Protein AF-A0A845KT90-F1 (afdb_monomer)

Structure (mmCIF, N/CA/C/O backbone):
data_AF-A0A845KT90-F1
#
_entry.id   AF-A0A845KT90-F1
#
loop_
_atom_site.group_PDB
_atom_site.id
_atom_site.type_symbol
_atom_site.label_atom_id
_atom_site.label_alt_id
_atom_site.label_comp_id
_atom_site.label_asym_id
_atom_site.label_entity_id
_atom_site.label_seq_id
_atom_site.pdbx_PDB_ins_code
_atom_site.Cartn_x
_atom_site.Cartn_y
_atom_site.Cartn_z
_atom_site.occupancy
_atom_site.B_iso_or_equiv
_atom_site.auth_seq_id
_atom_site.auth_comp_id
_atom_site.auth_asym_id
_atom_site.auth_atom_id
_atom_site.pdbx_PDB_model_num
ATOM 1 N N . MET A 1 1 ? 8.807 -2.361 14.581 1.00 44.41 1 MET A N 1
ATOM 2 C CA . MET A 1 1 ? 7.860 -3.059 13.682 1.00 44.41 1 MET A CA 1
ATOM 3 C C . MET A 1 1 ? 8.059 -2.530 12.274 1.00 44.41 1 MET A C 1
ATOM 5 O O . MET A 1 1 ? 8.028 -1.321 12.091 1.00 44.41 1 MET A O 1
ATOM 9 N N . GLN A 1 2 ? 8.347 -3.405 11.313 1.00 56.50 2 GLN A N 1
ATOM 10 C CA . GLN A 1 2 ? 8.539 -3.036 9.909 1.00 56.50 2 GLN A CA 1
ATOM 11 C C . GLN A 1 2 ? 7.162 -2.834 9.257 1.00 56.50 2 GLN A C 1
ATOM 13 O O . GLN A 1 2 ? 6.269 -3.648 9.486 1.00 56.50 2 GLN A O 1
ATOM 18 N N . LEU A 1 3 ? 6.957 -1.750 8.497 1.00 62.75 3 LEU A N 1
ATOM 19 C CA . LEU A 1 3 ? 5.690 -1.537 7.789 1.00 62.75 3 LEU A CA 1
ATOM 20 C C . LEU A 1 3 ? 5.476 -2.664 6.770 1.00 62.75 3 LEU A C 1
ATOM 22 O O . LEU A 1 3 ? 6.286 -2.849 5.860 1.00 62.75 3 LEU A O 1
ATOM 26 N N . ASP A 1 4 ? 4.367 -3.388 6.901 1.00 75.75 4 ASP A N 1
ATOM 27 C CA . ASP A 1 4 ? 3.960 -4.400 5.928 1.00 75.75 4 ASP A CA 1
ATOM 28 C C . ASP A 1 4 ? 3.136 -3.749 4.809 1.00 75.75 4 ASP A C 1
ATOM 30 O O . ASP A 1 4 ? 1.907 -3.828 4.747 1.00 75.75 4 ASP A O 1
ATOM 34 N N . TYR A 1 5 ? 3.837 -3.023 3.939 1.00 77.94 5 TYR A N 1
ATOM 35 C CA . TYR A 1 5 ? 3.249 -2.286 2.820 1.00 77.94 5 TYR A CA 1
ATOM 36 C C . TYR A 1 5 ? 2.469 -3.192 1.868 1.00 77.94 5 TYR A C 1
ATOM 38 O O . TYR A 1 5 ? 1.416 -2.801 1.364 1.00 77.94 5 TYR A O 1
ATOM 46 N N . LYS A 1 6 ? 2.949 -4.424 1.655 1.00 80.44 6 LYS A N 1
ATOM 47 C CA . LYS A 1 6 ? 2.246 -5.420 0.844 1.00 80.44 6 LYS A CA 1
ATOM 48 C C . LYS A 1 6 ? 0.870 -5.728 1.430 1.00 80.44 6 LYS A C 1
ATOM 50 O O . LYS A 1 6 ? -0.103 -5.788 0.683 1.00 80.44 6 LYS A O 1
ATOM 55 N N . ASN A 1 7 ? 0.768 -5.852 2.751 1.00 85.00 7 ASN A N 1
ATOM 56 C CA . ASN A 1 7 ? -0.505 -6.083 3.428 1.00 85.00 7 ASN A CA 1
ATOM 57 C C . ASN A 1 7 ? -1.477 -4.900 3.273 1.00 85.00 7 ASN A C 1
ATOM 59 O O . ASN A 1 7 ? -2.657 -5.113 3.008 1.00 85.00 7 ASN A O 1
ATOM 63 N N . ILE A 1 8 ? -0.994 -3.653 3.349 1.00 89.19 8 ILE A N 1
ATOM 64 C CA . ILE A 1 8 ? -1.827 -2.459 3.098 1.00 89.19 8 ILE A CA 1
ATOM 65 C C . ILE A 1 8 ? -2.378 -2.464 1.661 1.00 89.19 8 ILE A C 1
ATOM 67 O O . ILE A 1 8 ? -3.576 -2.256 1.465 1.00 89.19 8 ILE A O 1
ATOM 71 N N . ILE A 1 9 ? -1.529 -2.746 0.665 1.00 89.12 9 ILE A N 1
ATOM 72 C CA . ILE A 1 9 ? -1.919 -2.792 -0.756 1.00 89.12 9 ILE A CA 1
ATOM 73 C C . ILE A 1 9 ? -2.944 -3.905 -1.004 1.00 89.12 9 ILE A C 1
ATOM 75 O O . ILE A 1 9 ? -3.979 -3.650 -1.614 1.00 89.12 9 ILE A O 1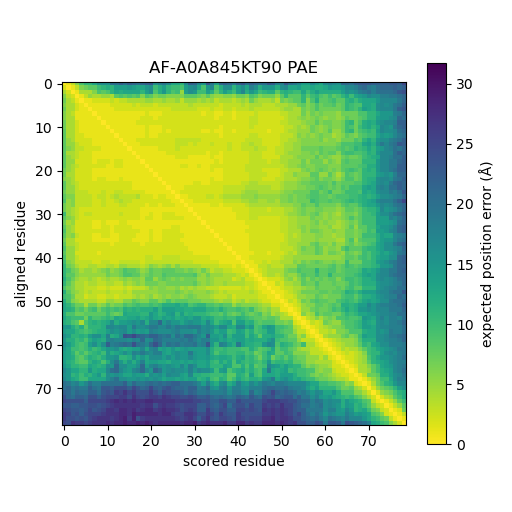
ATOM 79 N N . ILE A 1 10 ? -2.694 -5.124 -0.509 1.00 89.44 10 ILE A N 1
ATOM 80 C CA . ILE A 1 10 ? -3.612 -6.261 -0.682 1.00 89.44 10 ILE A CA 1
ATOM 81 C C . ILE A 1 10 ? -4.966 -5.961 -0.038 1.00 89.44 10 ILE A C 1
ATOM 83 O O . ILE A 1 10 ? -5.998 -6.141 -0.678 1.00 89.44 10 ILE A O 1
ATOM 87 N N . LYS A 1 11 ? -4.990 -5.457 1.201 1.00 92.50 11 LYS A N 1
ATOM 88 C CA . LYS A 1 11 ? -6.250 -5.116 1.874 1.00 92.50 11 LYS A CA 1
ATOM 89 C C . LYS A 1 11 ? -7.040 -4.055 1.110 1.00 92.50 11 LYS A C 1
ATOM 91 O O . LYS A 1 11 ? -8.257 -4.171 1.008 1.00 92.50 11 LYS A O 1
ATOM 96 N N . HIS A 1 12 ? -6.370 -3.050 0.550 1.00 95.00 12 HIS A N 1
ATOM 97 C CA . HIS A 1 12 ? -7.061 -2.009 -0.203 1.00 95.00 12 HIS A CA 1
ATOM 98 C C . HIS A 1 12 ? -7.581 -2.504 -1.557 1.00 95.00 12 HIS A C 1
ATOM 100 O O . HIS A 1 12 ? -8.767 -2.370 -1.835 1.00 95.00 12 HIS A O 1
ATOM 106 N N . TYR A 1 13 ? -6.720 -3.096 -2.389 1.00 92.62 13 TYR A N 1
ATOM 107 C CA . TYR A 1 13 ? -7.065 -3.418 -3.777 1.00 92.62 13 TYR A CA 1
ATOM 108 C C . TYR A 1 13 ? -7.733 -4.786 -3.955 1.00 92.62 13 TYR A C 1
ATOM 110 O O . TYR A 1 13 ? -8.570 -4.932 -4.838 1.00 92.62 13 TYR A O 1
ATOM 118 N N . ALA A 1 14 ? -7.398 -5.782 -3.128 1.00 92.56 14 ALA A N 1
ATOM 119 C CA . ALA A 1 14 ? -7.997 -7.117 -3.214 1.00 92.56 14 ALA A CA 1
ATOM 120 C C . ALA A 1 14 ? -9.257 -7.242 -2.351 1.00 92.56 14 ALA A C 1
ATOM 122 O O . ALA A 1 14 ? -10.220 -7.886 -2.751 1.00 92.56 14 ALA A O 1
ATOM 123 N N . LEU A 1 15 ? -9.247 -6.639 -1.155 1.00 94.94 15 LEU A N 1
ATOM 124 C CA . LEU A 1 15 ? -10.341 -6.760 -0.183 1.00 94.94 15 LEU A CA 1
ATOM 125 C C . LEU A 1 15 ? -11.243 -5.520 -0.123 1.00 94.94 15 LEU A C 1
ATOM 127 O O . LEU A 1 15 ? -12.155 -5.481 0.697 1.00 94.94 15 LEU A O 1
ATOM 131 N N . SER A 1 16 ? -10.997 -4.509 -0.966 1.00 95.44 16 SER A N 1
ATOM 132 C CA . SER A 1 16 ? -11.757 -3.248 -1.013 1.00 95.44 16 SER A CA 1
ATOM 133 C C . SER A 1 16 ? -11.865 -2.524 0.338 1.00 95.44 16 SER A C 1
ATOM 135 O O . SER A 1 16 ? -12.809 -1.771 0.572 1.00 95.44 16 SER A O 1
ATOM 137 N N . MET A 1 17 ? -10.900 -2.732 1.243 1.00 97.19 17 MET A N 1
ATOM 138 C CA . MET A 1 17 ? -10.913 -2.090 2.556 1.00 97.19 17 MET A CA 1
ATOM 139 C C . MET A 1 17 ? -10.564 -0.605 2.443 1.00 97.19 17 MET A C 1
ATOM 141 O O . MET A 1 17 ? -9.636 -0.199 1.731 1.00 97.19 17 MET A O 1
ATOM 145 N N . SER A 1 18 ? -11.261 0.217 3.219 1.00 96.88 18 SER A N 1
ATOM 146 C CA . SER A 1 18 ? -10.938 1.631 3.374 1.00 96.88 18 SER A CA 1
ATOM 147 C C . SER A 1 18 ? -9.651 1.831 4.182 1.00 96.88 18 SER A C 1
ATOM 149 O O . SER A 1 18 ? -9.282 1.018 5.034 1.00 96.88 18 SER A O 1
ATOM 151 N N . GLY A 1 19 ? -8.986 2.977 3.999 1.00 94.44 19 GLY A N 1
ATOM 152 C CA . GLY A 1 19 ? -7.804 3.324 4.797 1.00 94.44 19 GLY A CA 1
ATOM 153 C C . GLY A 1 19 ? -8.073 3.369 6.309 1.00 94.44 19 GLY A C 1
ATOM 154 O O . GLY A 1 19 ? -7.178 3.084 7.100 1.00 94.44 19 GLY A O 1
ATOM 155 N N . SER A 1 20 ? -9.313 3.659 6.725 1.00 96.44 20 SER A N 1
ATOM 156 C CA . SER A 1 20 ? -9.720 3.622 8.139 1.00 96.44 20 SER A CA 1
ATOM 157 C C . SER A 1 20 ? -9.756 2.193 8.693 1.00 96.44 20 SER A C 1
ATOM 159 O O . SER A 1 20 ? -9.279 1.949 9.799 1.00 96.44 20 SER A O 1
ATOM 161 N N . GLU A 1 21 ? -10.299 1.240 7.932 1.00 97.19 21 GLU A N 1
ATOM 162 C CA . GLU A 1 21 ? -10.340 -0.171 8.338 1.00 97.19 21 GLU A CA 1
ATOM 163 C C . GLU A 1 21 ? -8.939 -0.770 8.402 1.00 97.19 21 GLU A C 1
ATOM 165 O O . GLU A 1 21 ? -8.606 -1.475 9.357 1.00 97.19 21 GLU A O 1
ATOM 170 N N . ILE A 1 22 ? -8.097 -0.432 7.424 1.00 94.69 22 ILE A N 1
ATOM 171 C CA . ILE A 1 22 ? -6.701 -0.865 7.379 1.00 94.69 22 ILE A CA 1
ATOM 172 C C . ILE A 1 22 ? -5.929 -0.306 8.577 1.00 94.69 22 ILE A C 1
ATOM 174 O O . ILE A 1 22 ? -5.235 -1.066 9.250 1.00 94.69 22 ILE A O 1
ATOM 178 N N . ALA A 1 23 ? -6.077 0.983 8.892 1.00 92.88 23 ALA A N 1
ATOM 179 C CA . ALA A 1 23 ? -5.451 1.609 10.058 1.00 92.88 23 ALA A CA 1
ATOM 180 C C . ALA A 1 23 ? -5.812 0.879 11.363 1.00 92.88 23 ALA A C 1
ATOM 182 O O . ALA A 1 23 ? -4.926 0.482 12.118 1.00 92.88 23 ALA A O 1
ATOM 183 N N . ARG A 1 24 ? -7.103 0.585 11.572 1.00 94.00 24 ARG A N 1
ATOM 184 C CA . ARG A 1 24 ? -7.580 -0.159 12.749 1.00 94.00 24 ARG A CA 1
ATOM 185 C C . ARG A 1 24 ? -6.962 -1.555 12.858 1.00 94.00 24 ARG A C 1
ATOM 187 O O . ARG A 1 24 ? -6.642 -1.987 13.957 1.00 94.00 24 ARG A O 1
ATOM 194 N N . GLN A 1 25 ? -6.801 -2.265 11.741 1.00 92.00 25 GLN A N 1
ATOM 195 C CA . GLN A 1 25 ? -6.264 -3.631 11.744 1.00 92.00 25 GLN A CA 1
ATOM 196 C C . GLN A 1 25 ? -4.735 -3.704 11.800 1.00 92.00 25 GLN A C 1
ATOM 198 O O . GLN A 1 25 ? -4.188 -4.737 12.170 1.00 92.00 25 GLN A O 1
ATOM 203 N N . THR A 1 26 ? -4.041 -2.655 11.365 1.00 85.19 26 THR A N 1
ATOM 204 C CA . THR A 1 26 ? -2.571 -2.627 11.304 1.00 85.19 26 THR A CA 1
ATOM 205 C C . THR A 1 26 ? -1.942 -1.889 12.483 1.00 85.19 26 THR A C 1
ATOM 207 O O . THR A 1 26 ? -0.740 -2.004 12.692 1.00 85.19 26 THR A O 1
ATOM 210 N N . GLY A 1 27 ? -2.735 -1.129 13.246 1.00 86.94 27 GLY A N 1
ATOM 211 C CA . GLY A 1 27 ? -2.245 -0.268 14.323 1.00 86.94 27 GLY A CA 1
ATOM 212 C C . GLY A 1 27 ? -1.584 1.025 13.829 1.00 86.94 27 GLY A C 1
ATOM 213 O O . GLY A 1 27 ? -1.081 1.798 14.640 1.00 86.94 27 GLY A O 1
ATOM 214 N N . PHE A 1 28 ? -1.582 1.287 12.516 1.00 85.38 28 PHE A N 1
ATOM 215 C CA . PHE A 1 28 ? -1.065 2.533 11.950 1.00 85.38 28 PHE A CA 1
ATOM 216 C C . PHE A 1 28 ? -2.087 3.664 12.019 1.00 85.38 28 PHE A C 1
ATOM 218 O O . PHE A 1 28 ? -3.297 3.450 12.069 1.00 85.38 28 PHE A O 1
ATOM 225 N N . SER A 1 29 ? -1.591 4.901 11.957 1.00 90.56 29 SER A N 1
ATOM 226 C CA . SER A 1 29 ? -2.466 6.065 11.874 1.00 90.56 29 SER A CA 1
ATOM 227 C C . SER A 1 29 ? -3.212 6.092 10.532 1.00 90.56 29 SER A C 1
ATOM 229 O O . SER A 1 29 ? -2.653 5.790 9.473 1.00 90.56 29 SER A O 1
ATOM 231 N N . LYS A 1 30 ? -4.485 6.501 10.564 1.00 93.44 30 LYS A N 1
ATOM 232 C CA . LYS A 1 30 ? -5.301 6.690 9.356 1.00 93.44 30 LYS A CA 1
ATOM 233 C C . LYS A 1 30 ? -4.648 7.647 8.340 1.00 93.44 30 LYS A C 1
ATOM 235 O O . LYS A 1 30 ? -4.689 7.318 7.154 1.00 93.44 30 LYS A O 1
ATOM 240 N N . PRO A 1 31 ? -4.054 8.794 8.733 1.00 92.06 31 PRO A N 1
ATOM 241 C CA . PRO A 1 31 ? -3.315 9.640 7.796 1.00 92.06 31 PRO A CA 1
ATOM 242 C C . PRO A 1 31 ? -2.174 8.894 7.098 1.00 92.06 31 PRO A C 1
ATOM 244 O O . PRO A 1 31 ? -2.163 8.841 5.874 1.00 92.06 31 PRO A O 1
ATOM 247 N N . SER A 1 32 ? -1.305 8.209 7.853 1.00 86.31 32 SER A N 1
ATOM 248 C CA . SER A 1 32 ? -0.167 7.468 7.287 1.00 86.31 32 SER A CA 1
ATOM 249 C C . SER A 1 32 ? -0.597 6.413 6.265 1.00 86.31 32 SER A C 1
ATOM 251 O O . SER A 1 32 ? 0.016 6.292 5.207 1.00 86.31 32 SER A O 1
ATOM 253 N N . VAL A 1 33 ? -1.672 5.669 6.551 1.00 91.25 33 VAL A N 1
ATOM 254 C CA . VAL A 1 33 ? -2.220 4.675 5.614 1.00 91.25 33 VAL A CA 1
ATOM 255 C C . VAL A 1 33 ? -2.741 5.342 4.340 1.00 91.25 33 VAL A C 1
ATOM 257 O O . VAL A 1 33 ? -2.451 4.878 3.240 1.00 91.25 33 VAL A O 1
ATOM 260 N N . ASN A 1 34 ? -3.497 6.434 4.462 1.00 92.50 34 ASN A N 1
ATOM 261 C CA . ASN A 1 34 ? -4.069 7.111 3.297 1.00 92.50 34 ASN A CA 1
ATOM 262 C C . ASN A 1 34 ? -3.010 7.807 2.438 1.00 92.50 34 ASN A C 1
ATOM 264 O O . ASN A 1 34 ?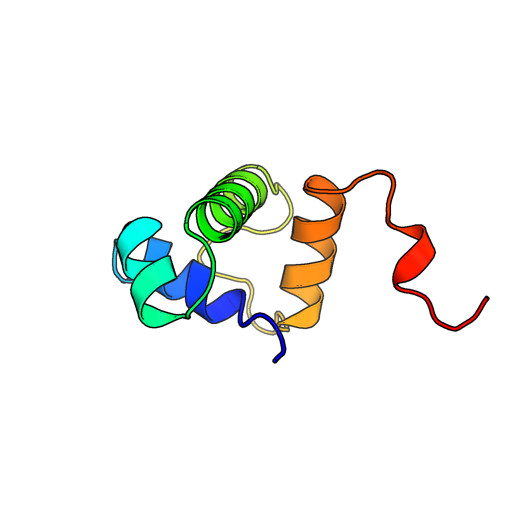 -3.123 7.788 1.213 1.00 92.50 34 ASN A O 1
ATOM 268 N N . ASP A 1 35 ? -1.984 8.390 3.053 1.00 89.62 35 ASP A N 1
ATOM 269 C CA . ASP A 1 35 ? -0.874 9.001 2.324 1.00 89.62 35 ASP A CA 1
ATOM 270 C C . ASP A 1 35 ? -0.098 7.943 1.542 1.00 89.62 35 ASP A C 1
ATOM 272 O O . ASP A 1 35 ? 0.152 8.120 0.350 1.00 89.62 35 ASP A O 1
ATOM 276 N N . PHE A 1 36 ? 0.167 6.788 2.160 1.00 87.56 36 PHE A N 1
ATOM 277 C CA . PHE A 1 36 ? 0.758 5.648 1.467 1.00 87.56 36 PHE A CA 1
ATOM 278 C C . PHE A 1 36 ? -0.085 5.182 0.271 1.00 87.56 36 PHE A C 1
ATOM 280 O O . PHE A 1 36 ? 0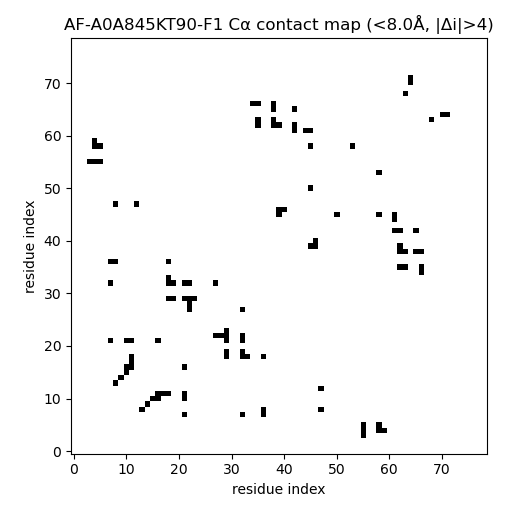.448 5.034 -0.827 1.00 87.56 36 PHE A O 1
ATOM 287 N N . LEU A 1 37 ? -1.399 4.998 0.438 1.00 90.56 37 LEU A N 1
ATOM 288 C CA . LEU A 1 37 ? -2.281 4.578 -0.659 1.00 90.56 37 LEU A CA 1
ATOM 289 C C . LEU A 1 37 ? -2.312 5.599 -1.807 1.00 90.56 37 LEU A C 1
ATOM 291 O O . LEU A 1 37 ? -2.305 5.217 -2.978 1.00 90.56 37 LEU A O 1
ATOM 295 N N . ARG A 1 38 ? -2.304 6.900 -1.488 1.00 90.06 38 ARG A N 1
ATOM 296 C CA . ARG A 1 38 ? -2.231 7.982 -2.483 1.00 90.06 38 ARG A CA 1
ATOM 297 C C . ARG A 1 38 ? -0.908 7.974 -3.238 1.00 90.06 38 ARG A C 1
ATOM 299 O O . ARG A 1 38 ? -0.916 8.162 -4.451 1.00 90.06 38 ARG A O 1
ATOM 306 N N . ALA A 1 39 ? 0.203 7.771 -2.538 1.00 84.88 39 ALA A N 1
ATOM 307 C CA . ALA A 1 39 ? 1.519 7.690 -3.155 1.00 84.88 39 ALA A CA 1
ATOM 308 C C . ALA A 1 39 ? 1.653 6.444 -4.034 1.00 84.88 39 ALA A C 1
ATOM 310 O O . ALA A 1 39 ? 2.129 6.551 -5.158 1.00 84.88 39 ALA A O 1
ATOM 311 N N . PHE A 1 40 ? 1.146 5.295 -3.577 1.00 86.50 40 PHE A N 1
ATOM 312 C CA . PHE A 1 40 ? 1.099 4.075 -4.380 1.00 86.50 40 PHE A CA 1
ATOM 313 C C . PHE A 1 40 ? 0.291 4.277 -5.667 1.00 86.50 40 PHE A C 1
ATOM 315 O O . PHE A 1 40 ? 0.777 3.955 -6.739 1.00 86.50 40 PHE A O 1
ATOM 322 N N . LYS A 1 41 ? -0.893 4.903 -5.594 1.00 87.00 41 LYS A N 1
ATOM 323 C CA . LYS A 1 41 ? -1.717 5.195 -6.782 1.00 87.00 41 LYS A CA 1
ATOM 324 C C . LYS A 1 41 ? -1.018 6.103 -7.809 1.00 87.00 41 LYS A C 1
ATOM 326 O O . LYS A 1 41 ? -1.355 6.055 -8.986 1.00 87.00 41 LYS A O 1
ATOM 331 N N . LYS A 1 42 ? -0.096 6.962 -7.367 1.00 85.06 42 LYS A N 1
ATOM 332 C CA . LYS A 1 42 ? 0.697 7.850 -8.234 1.00 85.06 42 LYS A CA 1
ATOM 333 C C . LYS A 1 42 ? 1.996 7.207 -8.729 1.00 85.06 42 LYS A C 1
ATOM 335 O O . LYS A 1 42 ? 2.691 7.816 -9.532 1.00 85.06 42 LYS A O 1
ATOM 340 N N . CYS A 1 43 ? 2.364 6.037 -8.214 1.00 81.62 43 CYS A N 1
ATOM 341 C CA . CYS A 1 43 ? 3.599 5.368 -8.584 1.00 81.62 43 CYS A CA 1
ATOM 342 C C . CYS A 1 43 ? 3.424 4.717 -9.960 1.00 81.62 43 CYS A C 1
ATOM 344 O O . CYS A 1 43 ? 2.719 3.725 -10.092 1.00 81.62 43 CYS A O 1
ATOM 346 N N . GLU A 1 44 ? 4.068 5.265 -10.988 1.00 78.56 44 GLU A N 1
ATOM 347 C CA . GLU A 1 44 ? 4.012 4.706 -12.352 1.00 78.56 44 GLU A CA 1
ATOM 348 C C . GLU A 1 44 ? 4.733 3.349 -12.447 1.00 78.56 44 GLU A C 1
ATOM 350 O O . GLU A 1 44 ? 4.365 2.472 -13.225 1.00 78.56 44 GLU A O 1
ATOM 355 N N . ASP A 1 45 ? 5.720 3.161 -11.576 1.00 72.94 45 ASP A N 1
ATOM 356 C CA . ASP A 1 45 ? 6.597 1.998 -11.492 1.00 72.94 45 ASP A CA 1
ATOM 357 C C . ASP A 1 45 ? 5.995 0.781 -10.772 1.00 72.94 45 ASP A C 1
ATOM 359 O O . ASP A 1 45 ? 6.550 -0.321 -10.846 1.00 72.94 45 ASP A O 1
ATOM 363 N N . LEU A 1 46 ? 4.939 0.984 -9.981 1.00 75.88 46 LEU A N 1
ATOM 364 C CA . LEU A 1 46 ? 4.308 -0.051 -9.169 1.00 75.88 46 LEU A CA 1
ATOM 365 C C . LEU A 1 46 ? 2.796 0.073 -9.276 1.00 75.88 46 LEU A C 1
ATOM 367 O O . LEU A 1 46 ? 2.203 1.005 -8.746 1.00 75.88 46 LEU A O 1
ATOM 371 N N . ASN A 1 47 ? 2.177 -0.935 -9.878 1.00 80.19 47 ASN A N 1
ATOM 372 C CA . ASN A 1 47 ? 0.730 -1.065 -9.938 1.00 80.19 47 ASN A CA 1
ATOM 373 C C . ASN A 1 47 ? 0.264 -2.343 -9.247 1.00 80.19 47 ASN A C 1
ATOM 375 O O . ASN A 1 47 ? 1.046 -3.255 -8.969 1.00 80.19 47 ASN A O 1
ATOM 379 N N . TYR A 1 48 ? -1.030 -2.384 -8.941 1.00 82.94 48 TYR A N 1
ATOM 380 C CA . TYR A 1 48 ? -1.705 -3.609 -8.540 1.00 82.94 48 TYR A CA 1
ATOM 381 C C . TYR A 1 48 ? -2.312 -4.295 -9.785 1.00 82.94 48 TYR A C 1
ATOM 383 O O . TYR A 1 48 ? -2.932 -3.592 -10.584 1.00 82.94 48 TYR A O 1
ATOM 391 N N . PRO A 1 49 ? -2.194 -5.627 -9.964 1.00 85.69 49 PRO A N 1
ATOM 392 C CA . PRO A 1 49 ? -1.533 -6.586 -9.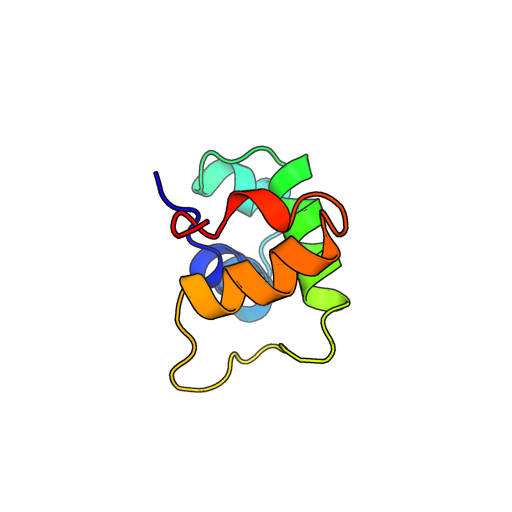079 1.00 85.69 49 PRO A CA 1
ATOM 393 C C . PRO A 1 49 ? -0.016 -6.381 -9.029 1.00 85.69 49 PRO A C 1
ATOM 395 O O . PRO A 1 49 ? 0.617 -6.041 -10.024 1.00 85.69 49 PRO A O 1
ATOM 398 N N . LEU A 1 50 ? 0.556 -6.584 -7.841 1.00 81.31 50 LEU A N 1
ATOM 399 C CA . LEU A 1 50 ? 1.982 -6.367 -7.610 1.00 81.31 50 LEU A CA 1
ATOM 400 C C . LEU A 1 50 ? 2.842 -7.311 -8.473 1.00 81.31 50 LEU A C 1
ATOM 402 O O . LEU A 1 50 ? 2.504 -8.495 -8.571 1.00 81.31 50 LEU A O 1
ATOM 406 N N . PRO A 1 51 ? 3.977 -6.840 -9.027 1.00 78.00 51 PRO A N 1
ATOM 407 C CA . PRO A 1 51 ? 4.883 -7.682 -9.801 1.00 78.00 51 PRO A CA 1
ATOM 408 C C . PRO A 1 51 ? 5.361 -8.906 -9.011 1.0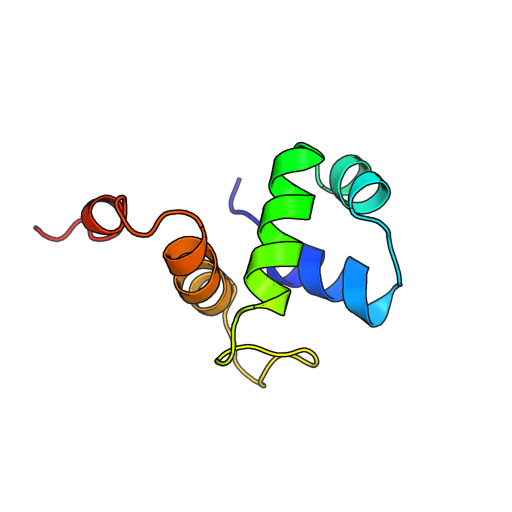0 78.00 51 PRO A C 1
ATOM 410 O O . PRO A 1 51 ? 5.674 -8.817 -7.817 1.00 78.00 51 PRO A O 1
ATOM 413 N N . ALA A 1 52 ? 5.458 -10.053 -9.686 1.00 72.56 52 ALA A N 1
ATOM 414 C CA . ALA A 1 52 ? 6.001 -11.267 -9.089 1.00 72.56 52 ALA A CA 1
ATOM 415 C C . ALA A 1 52 ? 7.448 -11.028 -8.617 1.00 72.56 52 ALA A C 1
ATOM 417 O O . ALA A 1 52 ? 8.271 -10.492 -9.353 1.00 72.56 52 ALA A O 1
ATOM 418 N N . GLY A 1 53 ? 7.752 -11.405 -7.372 1.00 70.81 53 GLY A N 1
ATOM 419 C CA . GLY A 1 53 ? 9.083 -11.224 -6.779 1.00 70.81 53 GLY A CA 1
ATOM 420 C C . GLY A 1 53 ? 9.338 -9.866 -6.111 1.00 70.81 53 GLY A C 1
ATOM 421 O O . GLY A 1 53 ? 10.426 -9.666 -5.572 1.00 70.81 53 GLY A O 1
ATOM 422 N N . ILE A 1 54 ? 8.364 -8.945 -6.074 1.00 71.19 54 ILE A N 1
ATOM 423 C CA . ILE A 1 54 ? 8.535 -7.683 -5.340 1.00 71.19 54 ILE A CA 1
ATOM 424 C C . ILE A 1 54 ? 8.663 -7.942 -3.827 1.00 71.19 54 ILE A C 1
ATOM 42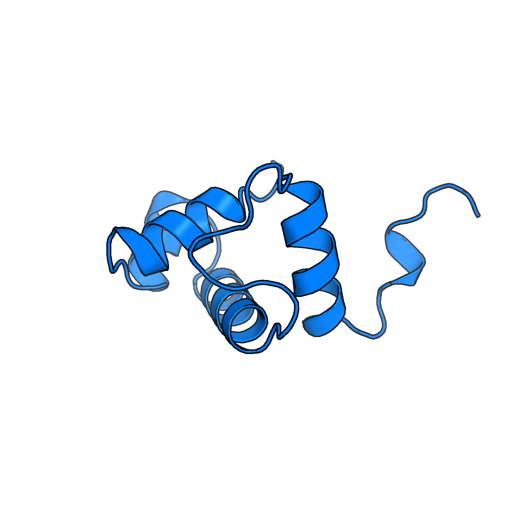6 O O . ILE A 1 54 ? 7.851 -8.643 -3.213 1.00 71.19 54 ILE A O 1
ATOM 430 N N . THR A 1 55 ? 9.698 -7.374 -3.207 1.00 66.12 55 THR A N 1
ATOM 431 C CA . THR A 1 55 ? 9.929 -7.478 -1.759 1.00 66.12 55 THR A CA 1
ATOM 432 C C . THR A 1 55 ? 9.249 -6.326 -1.014 1.00 66.12 55 THR A C 1
ATOM 434 O O . THR A 1 55 ? 9.012 -5.256 -1.580 1.00 66.12 55 THR A O 1
ATOM 437 N N . ASN A 1 56 ? 8.974 -6.501 0.287 1.00 61.72 56 ASN A N 1
ATOM 438 C CA . ASN A 1 56 ? 8.441 -5.415 1.126 1.00 61.72 56 ASN A CA 1
ATOM 439 C C . ASN A 1 56 ? 9.352 -4.170 1.112 1.00 61.72 56 ASN A C 1
ATOM 441 O O . ASN A 1 56 ? 8.853 -3.049 1.162 1.00 61.72 56 ASN A O 1
ATOM 445 N N . TYR A 1 57 ? 10.667 -4.361 0.962 1.00 58.81 57 TYR A N 1
ATOM 446 C CA . TYR A 1 57 ? 11.648 -3.281 0.827 1.00 58.81 57 TYR A CA 1
ATOM 447 C C . TYR A 1 57 ? 11.589 -2.586 -0.543 1.00 58.81 57 TYR A C 1
ATOM 449 O O . TYR A 1 57 ? 11.670 -1.363 -0.603 1.00 58.81 57 TYR A O 1
ATOM 457 N N . GLY A 1 58 ? 11.392 -3.340 -1.633 1.00 62.06 58 GLY A N 1
ATOM 458 C CA . GLY A 1 58 ? 11.230 -2.784 -2.983 1.00 62.06 58 GLY 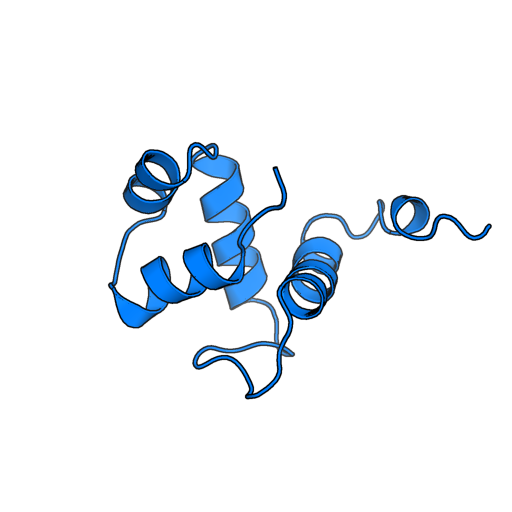A CA 1
ATOM 459 C C . GLY A 1 58 ? 9.968 -1.926 -3.129 1.00 62.06 58 GLY A C 1
ATOM 460 O O . GLY A 1 58 ? 10.019 -0.861 -3.742 1.00 62.06 58 GLY A O 1
ATOM 461 N N . ASN A 1 59 ? 8.866 -2.338 -2.488 1.00 59.00 59 ASN A N 1
ATOM 462 C CA . ASN A 1 59 ? 7.640 -1.537 -2.383 1.00 59.00 59 ASN A CA 1
ATOM 463 C C . ASN A 1 59 ? 7.848 -0.270 -1.545 1.00 59.00 59 ASN A C 1
ATOM 465 O O . ASN A 1 59 ? 7.418 0.814 -1.938 1.00 59.00 59 ASN A O 1
ATOM 469 N N . ALA A 1 60 ? 8.516 -0.402 -0.395 1.00 61.16 60 ALA A N 1
ATOM 470 C CA . ALA A 1 60 ? 8.791 0.719 0.491 1.00 61.16 60 ALA A CA 1
ATOM 471 C C . ALA A 1 60 ? 9.635 1.786 -0.210 1.00 61.16 60 ALA A C 1
ATOM 473 O O . ALA A 1 60 ? 9.237 2.941 -0.210 1.00 61.16 60 ALA A O 1
ATOM 474 N N . LEU A 1 61 ? 10.751 1.413 -0.850 1.00 62.44 61 LEU A N 1
ATOM 475 C CA . LEU A 1 61 ? 11.704 2.368 -1.425 1.00 62.44 61 LEU A CA 1
ATOM 476 C C . LEU A 1 61 ? 11.060 3.279 -2.477 1.00 62.44 61 LEU A C 1
ATOM 478 O O . LEU A 1 61 ? 11.233 4.494 -2.426 1.00 62.44 61 LEU A O 1
ATOM 482 N N . LYS A 1 62 ? 10.282 2.698 -3.399 1.00 65.31 62 LYS A N 1
ATOM 483 C CA . LYS A 1 62 ? 9.651 3.449 -4.493 1.00 65.31 62 LYS A CA 1
ATOM 484 C C . LYS A 1 62 ? 8.524 4.360 -4.003 1.00 65.31 62 LYS A C 1
ATOM 486 O O . LYS A 1 62 ? 8.418 5.495 -4.452 1.00 65.31 62 LYS A O 1
ATOM 491 N N . VAL A 1 63 ? 7.714 3.904 -3.046 1.00 63.34 63 VAL A N 1
ATOM 492 C CA . VAL A 1 63 ? 6.587 4.699 -2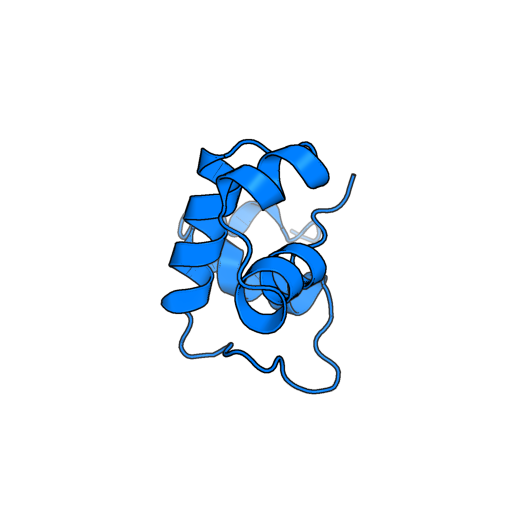.526 1.00 63.34 63 VAL A CA 1
ATOM 493 C C . VAL A 1 63 ? 7.046 5.744 -1.499 1.00 63.34 63 VAL A C 1
ATOM 495 O O . VAL A 1 63 ? 6.557 6.873 -1.517 1.00 63.34 63 VAL A O 1
ATOM 498 N N . TYR A 1 64 ? 8.017 5.427 -0.633 1.00 65.81 64 TYR A N 1
ATOM 499 C CA . TYR A 1 64 ? 8.570 6.395 0.328 1.00 65.81 64 TYR A CA 1
ATOM 500 C C . TYR A 1 64 ? 9.354 7.518 -0.353 1.00 65.81 64 TYR A C 1
ATOM 502 O O . TYR A 1 64 ? 9.275 8.654 0.111 1.00 65.81 64 TYR A O 1
ATOM 510 N N . ALA A 1 65 ? 10.068 7.231 -1.449 1.00 62.34 65 ALA A N 1
ATOM 511 C CA . ALA A 1 65 ? 10.754 8.255 -2.238 1.00 62.34 65 ALA A CA 1
ATOM 512 C C . ALA A 1 65 ? 9.784 9.329 -2.766 1.00 62.34 65 ALA A C 1
ATOM 514 O O . ALA A 1 65 ? 10.137 10.504 -2.812 1.00 62.34 65 ALA A O 1
ATOM 515 N N . LEU A 1 66 ? 8.542 8.947 -3.091 1.00 61.97 66 LEU A N 1
ATOM 516 C CA . LEU A 1 66 ? 7.490 9.873 -3.527 1.00 61.97 66 LEU A CA 1
ATOM 517 C C . LEU A 1 66 ? 6.862 10.665 -2.366 1.00 61.97 66 LEU A C 1
ATOM 519 O O . LEU A 1 66 ? 6.435 11.801 -2.562 1.00 61.97 66 LEU A O 1
ATOM 523 N N . LEU A 1 67 ? 6.792 10.084 -1.164 1.00 61.00 67 LEU A N 1
ATOM 524 C CA . LEU A 1 67 ? 6.224 10.735 0.027 1.00 61.00 67 LEU A CA 1
ATOM 525 C C . LEU A 1 67 ? 7.189 11.715 0.699 1.00 61.00 67 LEU A C 1
ATOM 527 O O . LEU A 1 67 ? 6.757 12.720 1.261 1.00 61.00 67 LEU A O 1
ATOM 531 N N . TYR A 1 68 ? 8.488 11.424 0.653 1.00 62.66 68 TYR A N 1
ATOM 532 C CA . TYR A 1 68 ? 9.524 12.223 1.302 1.00 62.66 68 TYR A CA 1
ATOM 533 C C . TYR A 1 68 ? 10.720 12.444 0.363 1.00 62.66 68 TYR A C 1
ATOM 535 O O . TYR A 1 68 ? 11.822 11.970 0.657 1.00 62.66 68 TYR A O 1
ATOM 543 N N . PRO A 1 69 ? 10.544 13.196 -0.739 1.00 56.81 69 PRO A N 1
ATOM 544 C CA . PRO A 1 69 ? 11.581 13.376 -1.761 1.00 56.81 69 PRO A CA 1
ATOM 545 C C . PRO A 1 69 ? 12.888 13.966 -1.206 1.00 56.81 69 PRO A C 1
ATOM 547 O O . PRO A 1 69 ? 13.966 13.655 -1.698 1.00 56.81 69 PRO A O 1
ATOM 550 N N . ASN A 1 70 ? 12.808 14.738 -0.115 1.00 56.59 70 ASN A N 1
ATOM 551 C CA . ASN A 1 70 ? 13.953 15.391 0.530 1.00 56.59 70 ASN A CA 1
ATOM 552 C C . ASN A 1 70 ? 14.565 14.605 1.713 1.00 56.59 70 ASN A C 1
ATOM 554 O O . ASN A 1 70 ? 15.411 15.146 2.415 1.00 56.59 70 ASN A O 1
ATOM 558 N N . LYS A 1 71 ? 14.134 13.364 1.999 1.00 52.50 71 LYS A N 1
ATOM 559 C CA . LYS A 1 71 ? 14.670 12.545 3.119 1.00 52.50 71 LYS A CA 1
ATOM 560 C C . LYS A 1 71 ? 15.449 11.301 2.682 1.00 52.50 71 LYS A C 1
ATOM 562 O O . LYS A 1 71 ? 15.778 10.456 3.516 1.00 52.50 71 LYS A O 1
ATOM 567 N N . LEU A 1 72 ? 15.772 11.179 1.395 1.00 49.06 72 LEU A N 1
ATOM 568 C CA . LEU A 1 72 ? 16.481 10.012 0.860 1.00 49.06 72 LEU A CA 1
ATOM 569 C C . LEU A 1 72 ? 17.938 9.875 1.349 1.00 49.06 72 LEU A C 1
ATOM 571 O O . LEU A 1 72 ? 18.529 8.816 1.161 1.00 49.06 72 LEU A O 1
ATOM 575 N N . GLU A 1 73 ? 18.494 10.866 2.054 1.00 46.44 73 GLU A N 1
ATOM 576 C CA . GLU A 1 73 ? 19.819 10.757 2.688 1.00 46.44 73 GLU A CA 1
ATOM 577 C C . GLU A 1 73 ? 19.866 9.812 3.905 1.00 46.44 73 GLU A C 1
ATOM 579 O O . GLU A 1 73 ? 20.949 9.431 4.332 1.00 46.44 73 GLU A O 1
ATOM 584 N N . VAL A 1 74 ? 18.727 9.373 4.459 1.00 46.97 74 VAL A N 1
ATOM 585 C CA . VAL A 1 74 ? 18.709 8.670 5.764 1.00 46.97 74 VAL A CA 1
ATOM 586 C C . VAL A 1 74 ? 18.556 7.141 5.651 1.00 46.97 74 VAL A C 1
ATOM 588 O O . VAL A 1 74 ? 18.546 6.442 6.659 1.00 46.97 74 VAL A O 1
ATOM 591 N N . VAL A 1 75 ? 18.469 6.567 4.443 1.00 46.06 75 VAL A N 1
ATOM 592 C CA . VAL A 1 75 ? 18.276 5.104 4.260 1.00 46.06 75 VAL A CA 1
ATOM 593 C C . VAL A 1 75 ? 19.473 4.421 3.585 1.00 46.06 75 V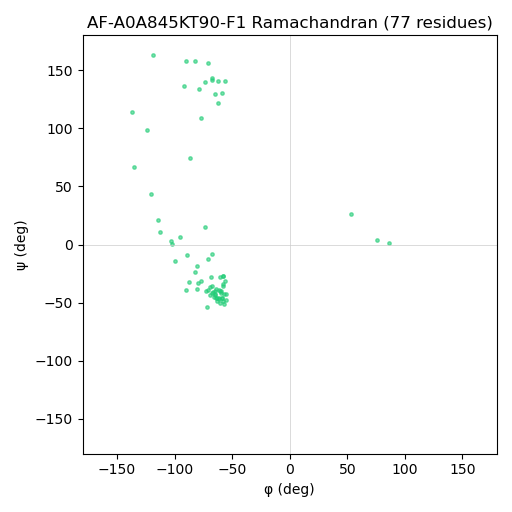AL A C 1
ATOM 595 O O . VAL A 1 75 ? 19.352 3.319 3.053 1.00 46.06 75 VAL A O 1
ATOM 598 N N . ASN A 1 76 ? 20.656 5.038 3.631 1.00 35.12 76 ASN A N 1
ATOM 599 C CA . ASN A 1 76 ? 21.908 4.363 3.296 1.00 35.12 76 ASN A CA 1
ATOM 600 C C . ASN A 1 76 ? 22.896 4.468 4.472 1.00 35.12 76 ASN A C 1
ATOM 602 O O . ASN A 1 76 ? 23.580 5.478 4.584 1.00 35.12 76 ASN A O 1
ATOM 606 N N . PRO A 1 77 ? 23.025 3.437 5.329 1.00 39.12 77 PRO A N 1
ATOM 607 C CA . PRO A 1 77 ? 23.979 3.445 6.441 1.00 39.12 77 PRO A CA 1
ATOM 608 C C . PRO A 1 77 ? 25.445 3.258 5.992 1.00 39.12 77 PRO A C 1
ATOM 610 O O . PRO A 1 77 ? 26.291 2.911 6.810 1.00 39.12 77 PRO A O 1
ATOM 613 N N . ARG A 1 78 ? 25.759 3.422 4.696 1.00 44.62 78 ARG A N 1
ATOM 614 C CA . ARG A 1 78 ? 27.124 3.366 4.146 1.00 44.62 78 ARG A CA 1
ATOM 615 C C . ARG A 1 78 ? 27.552 4.665 3.453 1.00 44.62 78 ARG A C 1
ATOM 617 O O . ARG A 1 78 ? 28.148 4.623 2.375 1.00 44.62 78 ARG A O 1
ATOM 624 N N . LYS A 1 79 ? 27.262 5.805 4.068 1.00 40.97 79 LYS A N 1
ATOM 625 C CA . LYS A 1 79 ? 28.123 6.986 3.973 1.00 40.97 79 LYS A CA 1
ATOM 626 C C . LYS A 1 79 ? 28.452 7.457 5.376 1.00 40.97 79 LYS A C 1
ATOM 628 O O . LYS A 1 79 ? 27.530 7.407 6.217 1.00 40.97 79 LYS A O 1
#

Nearest PDB structures (foldseek):
  4go1-assembly1_A-2  TM=8.204E-01  e=3.959E+00  Escherichia coli K-12
  8r7y-assembly2_D  TM=5.658E-01  e=1.261E+00  Bacillus subtilis subsp. subtilis str. 168
  4hx7-assembly1_B  TM=4.360E-01  e=8.785E-01  Bacillus subtilis subsp. subtilis str. 168
  2ev0-assembly1_B  TM=4.707E-01  e=2.041E+00  Bacillus subtilis
  5i44-assembly4_I-2  TM=4.367E-01  e=2.041E+00  Bacillus subtilis subsp. subtilis str. 168

pLDDT: mean 75.87, std 17.08, range [35.12, 97.19]

Radius of gyration: 12.73 Å; Cα contacts (8 Å, |Δi|>4): 59; chains: 1; bounding box: 40×27×27 Å

Sequence (79 aa):
MQLDYKNIIIKHYALSMSGSEIARQTGFSKPSVNDFLRAFKKCEDLNYPLPAGITNYGNALKVYALLYPNKLEVVNPRK

Foldseek 3Di:
DQDQLVVLVCCCPVVVDQLVRVCVVVVHDSVVSVLLVVLQVVQPPADPVGDPPQDSVNSCVRSVCSVCVPPVVPPDPPD

Secondary structure (DSSP, 8-state):
----HHHHHHHHHTT---HHHHHHHHT--HHHHHHHHHHHHH-TT--SSPPTT--HHHHHHHHHHHH-TT-GGGS-S--

Solvent-accessible surface area (backbone atoms only — not comparable to full-atom values): 4934 Å² total; per-residue (Å²): 136,82,80,60,53,61,58,56,50,45,40,34,75,75,64,68,42,50,45,61,58,49,13,71,76,68,75,47,54,45,66,62,43,42,51,50,54,54,36,39,76,67,36,88,89,50,57,86,80,68,65,88,88,70,44,61,63,61,55,43,55,63,35,48,47,71,74,40,70,89,56,70,80,78,82,53,96,84,117

Mean predicted aligned error: 8.89 Å